Protein AF-A0A2B7ZWM8-F1 (afdb_monomer)

Foldseek 3Di:
DDDDPDDPQWDWAQQFDCVVPVVCPPPVQRIDTDGPVVNCVQQVNDNVRGHHDDGHDPPPD

Sequence (61 aa):
MLEKGKVKGQEWHHINNVKDHADMAGNPNNIEFVTKKEHLQKHGGNFKNKTTGSLKDRTKF

Mean predicted aligned error: 8.51 Å

pLDDT: mean 72.72, std 11.53, range [43.94, 86.94]

Radius of gyration: 12.29 Å; Cα contacts (8 Å, |Δi|>4): 68; chains: 1; bounding box: 21×32×25 Å

Secondary structure (DSSP, 8-state):
--SSSS-TTEEEEESS-TTT-GGGSS-GGGEEEEEHHHHHHHTTT-TTSPP----------

Solvent-accessible surface area (backbone atoms only — not comparable to full-atom values): 3912 Å² total; per-residue (Å²): 145,85,87,57,105,58,59,93,73,50,41,85,40,63,36,48,60,39,91,85,36,64,83,48,65,78,36,68,37,33,48,45,83,33,37,65,68,55,49,33,54,66,21,72,74,37,82,85,46,83,38,75,63,84,65,51,78,85,80,82,124

Structure (mmCIF, N/CA/C/O backbone):
data_AF-A0A2B7ZWM8-F1
#
_entry.id   AF-A0A2B7ZWM8-F1
#
loop_
_atom_site.group_PDB
_atom_site.id
_atom_site.type_symbol
_atom_site.label_atom_id
_atom_site.label_alt_id
_atom_site.label_comp_id
_atom_site.label_asym_id
_atom_site.label_entity_id
_atom_site.label_seq_id
_atom_site.pdbx_PDB_ins_code
_atom_site.Cartn_x
_atom_site.Cartn_y
_atom_site.Cartn_z
_atom_site.occupancy
_atom_site.B_iso_or_equiv
_atom_site.auth_seq_id
_atom_site.auth_comp_id
_atom_site.auth_asym_id
_atom_site.auth_atom_id
_atom_site.pdbx_PDB_model_num
ATOM 1 N N . MET A 1 1 ? -1.909 20.443 2.459 1.00 43.94 1 MET A N 1
ATOM 2 C CA . MET A 1 1 ? -1.531 19.025 2.659 1.00 43.94 1 MET A CA 1
ATOM 3 C C . MET A 1 1 ? -0.282 18.715 1.830 1.00 43.94 1 MET A C 1
ATOM 5 O O . MET A 1 1 ? -0.400 18.021 0.839 1.00 43.94 1 MET A O 1
ATOM 9 N N . LEU A 1 2 ? 0.890 19.287 2.149 1.00 46.41 2 LEU A N 1
ATOM 10 C CA . LEU A 1 2 ? 2.057 19.263 1.240 1.00 46.41 2 LEU A CA 1
ATOM 11 C C . LEU A 1 2 ? 3.407 19.454 1.976 1.00 46.41 2 LEU A C 1
ATOM 13 O O . LEU A 1 2 ? 4.145 20.374 1.668 1.00 46.41 2 LEU A O 1
ATOM 17 N N . GLU A 1 3 ? 3.758 18.608 2.947 1.00 48.59 3 GLU A N 1
ATOM 18 C CA . GLU A 1 3 ? 5.145 18.619 3.490 1.00 48.59 3 GLU A CA 1
ATOM 19 C C . GLU A 1 3 ? 5.772 17.232 3.645 1.00 48.59 3 GLU A C 1
ATOM 21 O O . GLU A 1 3 ? 6.985 17.080 3.743 1.00 48.59 3 GLU A O 1
ATOM 26 N N . LYS A 1 4 ? 4.966 16.175 3.600 1.00 50.47 4 LYS A N 1
ATOM 27 C CA . LYS A 1 4 ? 5.439 14.797 3.515 1.00 50.47 4 LYS A CA 1
ATOM 28 C C . LYS A 1 4 ? 4.574 14.157 2.450 1.00 50.47 4 LYS A C 1
ATOM 30 O O . LYS A 1 4 ? 3.356 14.276 2.539 1.00 50.47 4 LYS A O 1
ATOM 35 N N . GLY A 1 5 ? 5.152 13.474 1.465 1.00 56.19 5 GLY A N 1
ATOM 36 C CA . GLY A 1 5 ? 4.415 12.679 0.466 1.00 56.19 5 GLY A CA 1
ATOM 37 C C . GLY A 1 5 ? 3.640 11.492 1.068 1.00 56.19 5 GLY A C 1
ATOM 38 O O . GLY A 1 5 ? 3.509 10.450 0.445 1.00 56.19 5 GLY A O 1
ATOM 39 N N . LYS A 1 6 ? 3.195 11.611 2.320 1.00 54.88 6 LYS A N 1
ATOM 40 C CA . LYS A 1 6 ? 2.438 10.659 3.111 1.00 54.88 6 LYS A CA 1
ATOM 41 C C . LYS A 1 6 ? 1.257 11.412 3.703 1.00 54.88 6 LYS A C 1
ATOM 43 O O . LYS A 1 6 ? 1.424 12.276 4.563 1.00 54.88 6 LYS A O 1
ATOM 48 N N . VAL A 1 7 ? 0.066 11.062 3.249 1.00 65.06 7 VAL A N 1
ATOM 49 C CA . VAL A 1 7 ? -1.176 11.477 3.895 1.00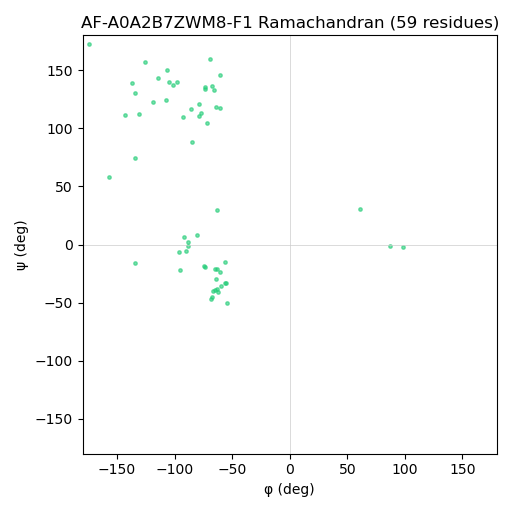 65.06 7 VAL A CA 1
ATOM 50 C C . VAL A 1 7 ? -1.320 10.675 5.187 1.00 65.06 7 VAL A C 1
ATOM 52 O O . VAL A 1 7 ? -1.091 9.464 5.213 1.00 65.06 7 VAL A O 1
ATOM 55 N N . LYS A 1 8 ? -1.662 11.347 6.288 1.00 71.56 8 LYS A N 1
ATOM 56 C CA . LYS A 1 8 ? -1.834 10.699 7.593 1.00 71.56 8 LYS A CA 1
ATOM 57 C C . LYS A 1 8 ? -2.951 9.649 7.491 1.00 71.56 8 LYS A C 1
ATOM 59 O O . LYS A 1 8 ? -4.091 10.002 7.221 1.00 71.56 8 LYS A O 1
ATOM 64 N N . GLY A 1 9 ? -2.615 8.375 7.708 1.00 72.19 9 GLY A N 1
ATOM 65 C CA . GLY A 1 9 ? -3.561 7.250 7.647 1.00 72.19 9 GLY A CA 1
ATOM 66 C C . GLY A 1 9 ? -3.565 6.451 6.337 1.00 72.19 9 GLY A C 1
ATOM 67 O O . GLY A 1 9 ? -4.277 5.451 6.259 1.00 72.19 9 GLY A O 1
ATOM 68 N N . GLN A 1 10 ? -2.761 6.843 5.342 1.00 78.56 10 GLN A N 1
ATOM 69 C CA . GLN A 1 10 ? -2.569 6.067 4.115 1.00 78.56 10 GLN A CA 1
ATOM 70 C C . GLN A 1 10 ? -1.246 5.294 4.150 1.00 78.56 10 GLN A C 1
ATOM 72 O O . GLN A 1 10 ? -0.204 5.809 4.562 1.00 78.56 10 GLN A O 1
ATOM 77 N N . GLU A 1 11 ? -1.305 4.048 3.701 1.00 79.44 11 GLU A N 1
ATOM 78 C CA . GLU A 1 11 ? -0.176 3.156 3.488 1.00 79.44 11 GLU A CA 1
ATOM 79 C C . GLU A 1 11 ? 0.081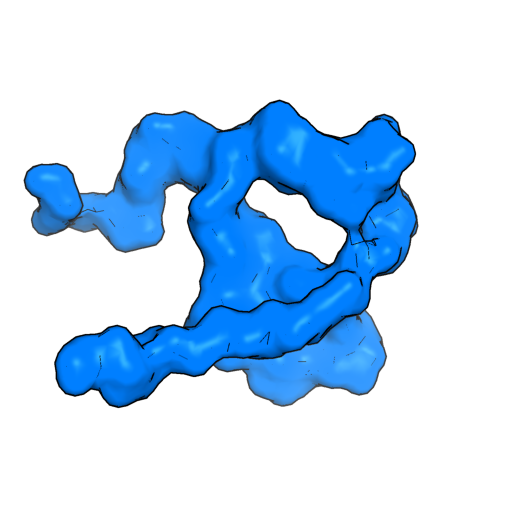 3.003 1.986 1.00 79.44 11 GLU A C 1
ATOM 81 O O . GLU A 1 11 ? -0.829 3.098 1.159 1.00 79.44 11 GLU A O 1
ATOM 86 N N . TRP A 1 12 ? 1.344 2.776 1.640 1.00 77.38 12 TRP A N 1
ATOM 87 C CA . TRP A 1 12 ? 1.754 2.492 0.272 1.00 77.38 12 TRP A CA 1
ATOM 88 C C . TRP A 1 12 ? 1.597 0.995 0.021 1.00 77.38 12 TRP A C 1
ATOM 90 O O . TRP A 1 12 ? 2.273 0.187 0.658 1.00 77.38 12 TRP A O 1
ATOM 100 N N . HIS A 1 13 ? 0.712 0.631 -0.899 1.00 82.19 13 HIS A N 1
ATOM 101 C CA . HIS A 1 13 ? 0.465 -0.748 -1.301 1.00 82.19 13 HIS A CA 1
ATOM 102 C C . HIS A 1 13 ? 1.041 -0.991 -2.694 1.00 82.19 13 HIS A C 1
ATOM 104 O O . HIS A 1 13 ? 0.715 -0.273 -3.638 1.00 82.19 13 HIS A O 1
ATOM 110 N N . HIS A 1 14 ? 1.913 -1.990 -2.824 1.00 82.31 14 HIS A N 1
ATOM 111 C CA . HIS A 1 14 ? 2.412 -2.412 -4.130 1.00 82.31 14 HIS A CA 1
ATOM 112 C C . HIS A 1 14 ? 1.353 -3.281 -4.812 1.00 82.31 14 HIS A C 1
ATOM 114 O O . HIS A 1 14 ? 0.958 -4.320 -4.284 1.00 82.31 14 HIS A O 1
ATOM 120 N N . ILE A 1 15 ? 0.905 -2.857 -5.992 1.00 78.94 15 ILE A N 1
ATOM 121 C CA . ILE A 1 15 ? -0.162 -3.521 -6.746 1.00 78.94 15 ILE A CA 1
ATOM 122 C C . ILE A 1 15 ? 0.317 -4.889 -7.236 1.00 78.94 15 ILE A C 1
ATOM 124 O O . ILE A 1 15 ? -0.400 -5.872 -7.063 1.00 78.94 15 ILE A O 1
ATOM 128 N N . ASN A 1 16 ? 1.532 -4.952 -7.788 1.00 75.12 16 ASN A N 1
ATOM 129 C CA . ASN A 1 16 ? 2.188 -6.182 -8.226 1.00 75.12 16 ASN A CA 1
ATOM 130 C C . ASN A 1 16 ? 3.434 -6.478 -7.387 1.00 75.12 16 ASN A C 1
ATOM 132 O O . ASN A 1 16 ? 4.180 -5.576 -6.992 1.00 75.12 16 ASN A O 1
ATOM 136 N N . ASN A 1 17 ? 3.658 -7.768 -7.129 1.00 68.25 17 ASN A N 1
ATOM 137 C CA . ASN A 1 17 ? 4.750 -8.250 -6.293 1.00 68.25 17 ASN A CA 1
ATOM 138 C C . ASN A 1 17 ? 6.125 -7.922 -6.896 1.00 68.25 17 ASN A C 1
ATOM 140 O O . ASN A 1 17 ? 6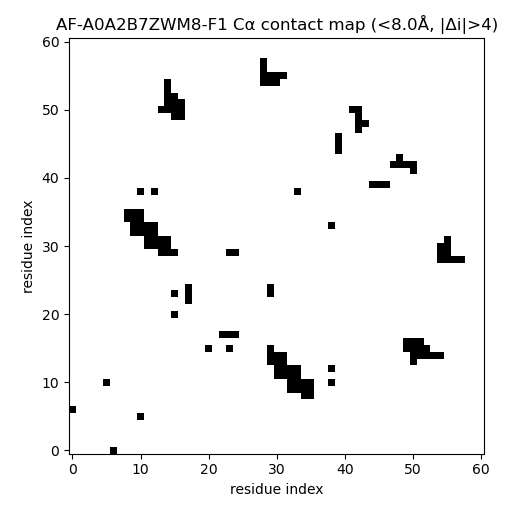.510 -8.439 -7.942 1.00 68.25 17 ASN A O 1
ATOM 144 N N . VAL A 1 18 ? 6.896 -7.128 -6.160 1.00 64.75 18 VAL A N 1
ATOM 145 C CA . VAL A 1 18 ? 8.249 -6.691 -6.523 1.00 64.75 18 VAL A CA 1
ATOM 146 C C . VAL A 1 18 ? 9.254 -7.851 -6.582 1.00 64.75 18 VAL A C 1
ATOM 148 O O . VAL A 1 18 ? 10.269 -7.748 -7.259 1.00 64.75 18 VAL A O 1
ATOM 151 N N . LYS A 1 19 ? 8.980 -8.984 -5.917 1.00 65.62 19 LYS A N 1
ATOM 152 C CA . LYS A 1 19 ? 9.887 -10.145 -5.902 1.00 65.62 19 LYS A CA 1
ATOM 153 C C . LYS A 1 19 ? 10.076 -10.784 -7.285 1.00 65.62 19 LYS A C 1
ATOM 155 O O . LYS A 1 19 ? 11.136 -11.346 -7.530 1.00 65.62 19 LYS A O 1
ATOM 160 N N . ASP A 1 20 ? 9.066 -10.704 -8.151 1.00 63.34 20 ASP A N 1
ATOM 161 C CA . ASP A 1 20 ? 9.118 -11.226 -9.528 1.00 63.34 20 ASP A CA 1
ATOM 162 C C . ASP A 1 20 ? 9.498 -10.129 -10.544 1.00 63.34 20 ASP A C 1
ATOM 164 O O . 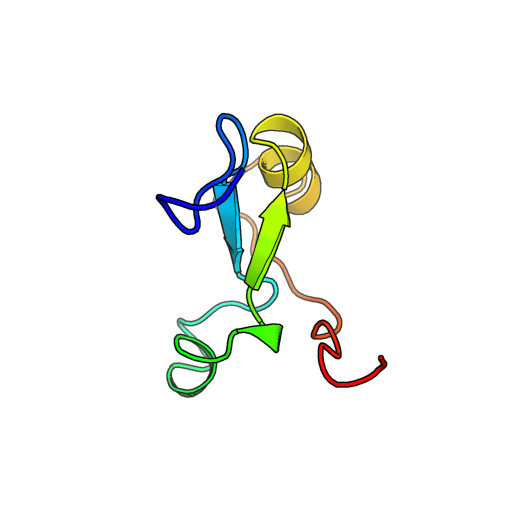ASP A 1 20 ? 10.044 -10.402 -11.607 1.00 63.34 20 ASP A O 1
ATOM 168 N N . HIS A 1 21 ? 9.276 -8.860 -10.178 1.00 61.72 21 HIS A N 1
ATOM 169 C CA . HIS A 1 21 ? 9.520 -7.692 -11.022 1.00 61.72 21 HIS A CA 1
ATOM 170 C C . HIS A 1 21 ? 10.249 -6.5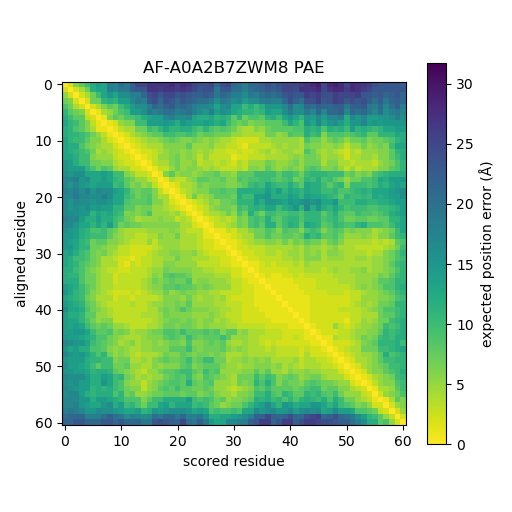96 -10.234 1.00 61.72 21 HIS A C 1
ATOM 172 O O . HIS A 1 21 ? 9.652 -5.588 -9.846 1.00 61.72 21 HIS A O 1
ATOM 178 N N . ALA A 1 22 ? 11.549 -6.791 -9.991 1.00 66.94 22 ALA A N 1
ATOM 179 C CA . ALA A 1 22 ? 12.383 -5.838 -9.251 1.00 66.94 22 ALA A CA 1
ATOM 180 C C . ALA A 1 22 ? 12.373 -4.429 -9.884 1.00 66.94 22 ALA A C 1
ATOM 182 O O . ALA A 1 22 ? 12.349 -3.432 -9.166 1.00 66.94 22 ALA A O 1
ATOM 183 N N . ASP A 1 23 ? 12.270 -4.346 -11.214 1.00 68.75 23 ASP A N 1
ATOM 184 C CA . ASP A 1 23 ? 12.120 -3.094 -11.972 1.00 68.75 23 ASP A CA 1
ATOM 185 C C . ASP A 1 23 ? 10.849 -2.300 -11.615 1.00 68.75 23 ASP A C 1
ATOM 187 O O . ASP A 1 23 ? 10.794 -1.079 -11.756 1.00 68.75 23 ASP A O 1
ATOM 191 N N . MET A 1 24 ? 9.813 -2.965 -11.094 1.00 64.69 24 MET A N 1
ATOM 192 C CA . MET A 1 24 ? 8.561 -2.317 -10.695 1.00 64.69 24 MET A CA 1
ATOM 193 C C . MET A 1 24 ? 8.577 -1.805 -9.248 1.00 64.69 24 MET A C 1
ATOM 195 O O . MET A 1 24 ? 7.589 -1.205 -8.819 1.00 64.69 24 MET A O 1
ATOM 199 N N . ALA A 1 25 ? 9.675 -2.000 -8.501 1.00 67.06 25 ALA A N 1
ATOM 200 C CA . ALA A 1 25 ? 9.842 -1.485 -7.137 1.00 67.06 25 ALA A CA 1
ATOM 201 C C . ALA A 1 25 ? 9.803 0.047 -7.089 1.00 67.06 25 ALA A C 1
ATOM 203 O O . ALA A 1 25 ? 9.218 0.639 -6.187 1.00 67.06 25 ALA A O 1
ATOM 204 N N . GLY A 1 26 ? 10.443 0.682 -8.074 1.00 69.62 26 GLY A N 1
ATOM 205 C CA . GLY A 1 26 ? 10.520 2.135 -8.189 1.00 69.62 26 GLY A CA 1
ATOM 206 C C . GLY A 1 26 ? 9.378 2.748 -8.993 1.00 69.62 26 GLY A C 1
ATOM 207 O O . GLY A 1 26 ? 9.306 3.970 -9.087 1.00 69.62 26 GLY A O 1
ATOM 208 N N . ASN A 1 27 ? 8.499 1.936 -9.593 1.00 75.06 27 ASN A N 1
ATOM 209 C CA . ASN A 1 27 ? 7.470 2.445 -10.489 1.00 75.06 27 ASN A CA 1
ATOM 210 C C . ASN A 1 27 ? 6.299 3.032 -9.679 1.00 75.06 27 ASN A C 1
ATOM 212 O O . ASN A 1 27 ? 5.532 2.269 -9.087 1.00 75.06 27 ASN A O 1
ATOM 216 N N . PRO A 1 28 ? 6.086 4.362 -9.682 1.00 75.94 28 PRO A N 1
ATOM 217 C CA . PRO A 1 28 ? 5.002 4.985 -8.924 1.00 75.94 28 PRO A CA 1
ATOM 218 C C . PRO A 1 28 ? 3.609 4.541 -9.396 1.00 75.94 28 PRO A C 1
ATOM 220 O O . PRO A 1 28 ? 2.651 4.616 -8.626 1.00 75.94 28 PRO A O 1
ATOM 223 N N . ASN A 1 29 ? 3.487 4.037 -10.628 1.00 79.56 29 ASN A N 1
ATOM 224 C CA . ASN A 1 29 ? 2.247 3.476 -11.169 1.00 79.56 29 ASN A CA 1
ATOM 225 C C . ASN A 1 29 ? 1.927 2.093 -10.574 1.00 79.56 29 ASN A C 1
ATOM 227 O O . ASN A 1 29 ? 0.778 1.658 -10.612 1.00 79.56 29 ASN A O 1
ATOM 231 N N . ASN A 1 30 ? 2.921 1.413 -9.993 1.00 78.62 30 ASN A N 1
ATOM 232 C CA . ASN A 1 30 ? 2.755 0.151 -9.270 1.00 78.62 30 ASN A CA 1
ATOM 233 C C . ASN A 1 30 ? 2.431 0.358 -7.782 1.00 78.62 30 ASN A C 1
ATOM 235 O O . ASN A 1 30 ? 2.310 -0.619 -7.046 1.00 78.62 30 ASN A O 1
ATOM 239 N N . ILE A 1 31 ? 2.290 1.608 -7.323 1.00 78.69 31 ILE A N 1
ATOM 240 C CA . ILE A 1 31 ? 2.013 1.914 -5.921 1.00 78.69 31 ILE A CA 1
ATOM 241 C C . ILE A 1 31 ? 0.680 2.654 -5.783 1.00 78.69 31 ILE A C 1
ATOM 243 O O . ILE A 1 31 ? 0.467 3.728 -6.357 1.00 78.69 31 ILE A O 1
ATOM 247 N N . GLU A 1 32 ? -0.221 2.082 -4.987 1.00 81.12 32 GLU A N 1
ATOM 248 C CA . GLU A 1 32 ? -1.508 2.665 -4.615 1.00 81.12 32 GLU A CA 1
ATOM 249 C C . GLU A 1 32 ? -1.451 3.177 -3.169 1.00 81.12 32 GLU A C 1
ATOM 251 O O . GLU A 1 32 ? -0.867 2.543 -2.291 1.00 81.12 32 GLU A O 1
ATOM 256 N N . PHE A 1 33 ? -2.058 4.336 -2.915 1.00 83.00 33 PHE A N 1
ATOM 257 C CA . PHE A 1 33 ? -2.238 4.843 -1.558 1.00 83.00 33 PHE A CA 1
ATOM 258 C C . PHE A 1 33 ? -3.595 4.400 -1.036 1.00 83.00 33 PHE A C 1
ATOM 260 O O . PHE A 1 33 ? -4.628 4.908 -1.469 1.00 83.00 33 PHE A O 1
ATOM 267 N N . VAL A 1 34 ? -3.586 3.482 -0.084 1.00 82.88 34 VAL A N 1
ATOM 268 C CA . VAL A 1 34 ? -4.798 2.898 0.497 1.00 82.88 34 VAL A CA 1
ATOM 269 C C . VAL A 1 34 ? -4.769 3.047 2.007 1.00 82.88 34 VAL A C 1
ATOM 271 O O . VAL A 1 34 ? -3.708 3.187 2.612 1.00 82.88 34 VAL A O 1
ATOM 274 N N . THR A 1 35 ? -5.924 3.022 2.659 1.00 85.62 35 THR A N 1
ATOM 275 C CA . THR A 1 35 ? -5.942 2.885 4.121 1.00 85.62 35 THR A CA 1
ATOM 276 C C . THR A 1 35 ? -5.483 1.485 4.533 1.00 85.62 35 THR A C 1
ATOM 278 O O . THR A 1 35 ? -5.5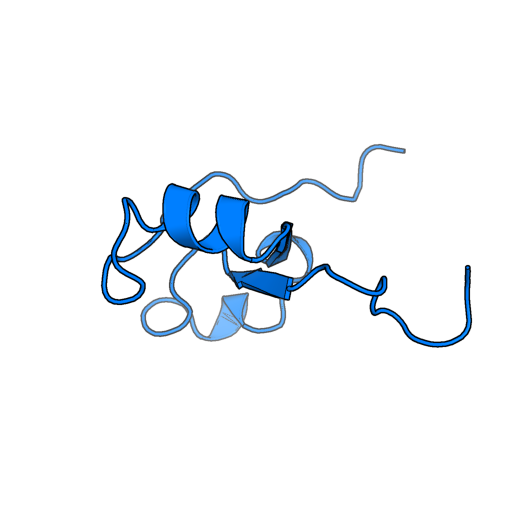98 0.531 3.766 1.00 85.62 35 THR A O 1
ATOM 281 N N . LYS A 1 36 ? -5.035 1.306 5.781 1.00 82.00 36 LYS A N 1
ATOM 282 C CA . LYS A 1 36 ? -4.641 -0.018 6.306 1.00 82.00 36 LYS A CA 1
ATOM 283 C C . LYS A 1 36 ? -5.740 -1.083 6.180 1.00 82.00 36 LYS A C 1
ATOM 285 O O . LYS A 1 36 ? -5.460 -2.264 5.974 1.00 82.00 36 LYS A O 1
ATOM 290 N N . LYS A 1 37 ? -7.006 -0.671 6.296 1.00 85.69 37 LYS A N 1
ATOM 291 C CA . LYS A 1 37 ? -8.163 -1.561 6.132 1.00 85.69 37 LYS A CA 1
ATOM 292 C C . LYS A 1 37 ? -8.304 -2.021 4.681 1.00 85.69 37 LYS A C 1
ATOM 294 O O . LYS A 1 37 ? -8.473 -3.211 4.438 1.00 85.69 37 LYS A O 1
ATOM 299 N N . GLU A 1 38 ? -8.209 -1.096 3.732 1.00 84.31 38 GLU A N 1
ATOM 300 C CA . GLU A 1 38 ? -8.241 -1.407 2.299 1.00 84.31 38 GLU A CA 1
ATOM 301 C C . GLU A 1 38 ? -7.029 -2.234 1.872 1.00 84.31 38 GLU A C 1
ATOM 303 O O . GLU A 1 38 ? -7.177 -3.190 1.120 1.00 84.31 38 GLU A O 1
ATOM 308 N N . HIS A 1 39 ? -5.851 -1.931 2.418 1.00 86.94 39 HIS A N 1
ATOM 309 C CA . HIS A 1 39 ? -4.631 -2.701 2.217 1.00 86.94 39 HIS A CA 1
ATOM 310 C C . HIS A 1 39 ? -4.852 -4.177 2.583 1.00 86.94 39 HIS A C 1
ATOM 312 O O . HIS A 1 39 ? -4.616 -5.069 1.771 1.00 86.94 39 HIS A O 1
ATOM 318 N N . LEU A 1 40 ? -5.408 -4.451 3.768 1.00 85.94 40 LEU A N 1
ATOM 319 C CA . LEU A 1 40 ? -5.730 -5.815 4.187 1.00 85.94 40 LEU A CA 1
ATOM 320 C C . LEU A 1 40 ? -6.791 -6.478 3.289 1.00 85.94 40 LEU A C 1
ATOM 322 O O . LEU A 1 40 ? -6.681 -7.667 2.992 1.00 85.94 40 LEU A O 1
ATOM 326 N N . GLN A 1 41 ? -7.801 -5.728 2.837 1.00 86.12 41 GLN A N 1
ATOM 327 C CA . GLN A 1 41 ? -8.831 -6.241 1.925 1.00 86.12 41 GLN A CA 1
ATOM 328 C C . GLN A 1 41 ? -8.272 -6.595 0.547 1.00 86.12 41 GLN A C 1
ATOM 330 O O . GLN A 1 41 ? -8.630 -7.635 0.003 1.00 86.12 41 GLN A O 1
ATOM 335 N N . LYS A 1 42 ? -7.358 -5.784 0.003 1.00 82.50 42 LYS A N 1
ATOM 336 C CA . LYS A 1 42 ? -6.640 -6.077 -1.250 1.00 82.50 42 LYS A CA 1
ATOM 337 C C . LYS A 1 42 ? -5.850 -7.377 -1.136 1.00 82.50 42 LYS A C 1
ATOM 339 O O . LYS A 1 42 ? -5.806 -8.157 -2.076 1.00 82.50 42 LYS A O 1
ATOM 344 N N . HIS A 1 43 ? -5.311 -7.640 0.049 1.00 85.75 43 HIS A N 1
ATOM 345 C CA . HIS A 1 43 ? -4.676 -8.900 0.416 1.00 85.75 43 HIS A CA 1
ATOM 346 C C . HIS A 1 43 ? -5.665 -10.019 0.813 1.00 85.75 43 HIS A C 1
ATOM 348 O O . HIS A 1 43 ? -5.245 -11.062 1.306 1.00 85.75 43 HIS A O 1
ATOM 354 N N . GLY A 1 44 ? -6.980 -9.850 0.652 1.00 84.31 44 GLY A N 1
ATOM 355 C CA . GLY A 1 44 ? -7.971 -10.877 0.994 1.00 84.31 44 GLY A CA 1
ATOM 356 C C . GLY A 1 44 ? -7.978 -11.272 2.477 1.00 84.31 44 GLY A C 1
ATOM 357 O O . GLY A 1 44 ? -8.224 -12.429 2.802 1.00 84.31 44 GLY A O 1
ATOM 358 N N . GLY A 1 45 ? -7.642 -10.347 3.382 1.00 85.25 45 GLY A N 1
ATOM 359 C CA . GLY A 1 45 ? -7.591 -10.608 4.824 1.00 85.25 45 GLY A CA 1
ATOM 360 C C . GLY A 1 45 ? -6.262 -11.170 5.337 1.00 85.25 45 GLY A C 1
ATOM 361 O O . GLY A 1 45 ? -6.121 -11.366 6.542 1.00 85.25 45 GLY A O 1
ATOM 362 N N . ASN A 1 46 ? -5.269 -11.401 4.470 1.00 82.75 46 ASN A N 1
ATOM 363 C CA . ASN A 1 46 ? -3.958 -11.911 4.872 1.00 82.75 46 ASN A CA 1
ATOM 364 C C . ASN A 1 46 ? -2.831 -11.275 4.049 1.00 82.75 46 ASN A C 1
ATOM 366 O O . ASN A 1 46 ? -2.662 -11.597 2.879 1.00 82.75 46 ASN A O 1
ATOM 370 N N . PHE A 1 47 ? -1.999 -10.436 4.677 1.00 80.12 47 PHE A N 1
ATOM 371 C CA . PHE A 1 47 ? -0.878 -9.736 4.025 1.00 80.12 47 PHE A CA 1
ATOM 372 C C . PHE A 1 47 ? 0.147 -10.648 3.322 1.00 80.12 47 PHE A C 1
ATOM 374 O O . PHE A 1 47 ? 0.942 -10.169 2.520 1.00 80.12 47 PHE A O 1
ATOM 381 N N . LYS A 1 48 ? 0.147 -11.962 3.592 1.00 81.06 48 LYS A N 1
ATOM 382 C CA . LYS A 1 48 ? 0.983 -12.932 2.864 1.00 81.06 48 LYS A CA 1
ATOM 383 C C . LYS A 1 48 ? 0.460 -13.241 1.459 1.00 81.06 48 LYS A C 1
ATOM 385 O O . LYS A 1 48 ? 1.211 -13.772 0.641 1.00 81.06 48 LYS A O 1
ATOM 390 N N . ASN A 1 49 ? -0.806 -12.940 1.181 1.00 80.94 49 ASN A N 1
ATOM 391 C CA . ASN A 1 49 ? -1.397 -13.146 -0.133 1.00 80.94 49 ASN A CA 1
ATOM 392 C C . ASN A 1 49 ? -0.751 -12.195 -1.134 1.00 80.94 49 ASN A C 1
ATOM 394 O O . ASN A 1 49 ? -0.549 -11.019 -0.844 1.00 80.94 49 ASN A O 1
ATOM 398 N N . LYS A 1 50 ? -0.423 -12.699 -2.320 1.00 78.12 50 LYS A N 1
ATOM 399 C CA . LYS A 1 50 ? 0.089 -11.850 -3.393 1.00 78.12 50 LYS A CA 1
ATOM 400 C C . LYS A 1 50 ? -1.065 -11.029 -3.956 1.00 78.12 50 LYS A C 1
ATOM 402 O O . LYS A 1 50 ? -2.136 -11.571 -4.212 1.00 78.12 50 LYS A O 1
ATOM 407 N N . THR A 1 51 ? -0.824 -9.745 -4.172 1.00 75.38 51 THR A N 1
ATOM 408 C CA . THR A 1 51 ? -1.715 -8.886 -4.943 1.00 75.38 51 THR A CA 1
ATOM 409 C C . THR A 1 51 ? -1.195 -8.776 -6.368 1.00 75.38 51 THR A C 1
ATOM 411 O O . THR A 1 51 ? 0.015 -8.734 -6.604 1.00 75.38 51 THR A O 1
ATOM 414 N N . THR A 1 52 ? -2.128 -8.798 -7.312 1.00 74.75 52 THR A N 1
ATOM 415 C CA . THR A 1 52 ? -1.889 -8.558 -8.735 1.00 74.75 52 THR A CA 1
ATOM 416 C C . THR A 1 52 ? -3.001 -7.661 -9.240 1.00 74.75 52 THR A C 1
ATOM 418 O O . THR A 1 52 ? -4.164 -7.857 -8.877 1.00 74.75 52 THR A O 1
ATOM 421 N N . GLY A 1 53 ? -2.675 -6.689 -10.080 1.00 73.38 53 GLY A N 1
ATOM 422 C CA . GLY A 1 53 ? -3.677 -5.768 -10.593 1.00 73.38 53 GLY A CA 1
ATOM 423 C C . GLY A 1 53 ? -3.133 -4.820 -11.646 1.00 73.38 53 GLY A C 1
ATOM 424 O O . GLY A 1 53 ? -1.931 -4.757 -11.909 1.00 73.38 53 GLY A O 1
ATOM 425 N N . SER A 1 54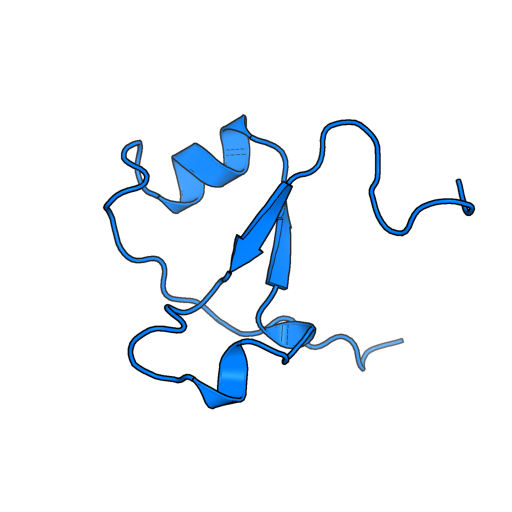 ? -4.046 -4.067 -12.250 1.00 76.19 54 SER A N 1
ATOM 426 C CA . SER A 1 54 ? -3.707 -3.050 -13.238 1.00 76.19 54 SER A CA 1
ATOM 427 C C . SER A 1 54 ? -2.910 -1.915 -12.596 1.00 76.19 54 SER A C 1
ATOM 429 O O . SER A 1 54 ? -3.289 -1.396 -11.544 1.00 76.19 54 SER A O 1
ATOM 431 N N . LEU A 1 55 ? -1.819 -1.515 -13.253 1.00 76.19 55 LEU A N 1
ATOM 432 C CA . LEU A 1 55 ? -1.044 -0.341 -12.861 1.00 76.19 55 LEU A CA 1
ATOM 433 C C . LEU A 1 55 ? -1.920 0.917 -12.931 1.00 76.19 55 LEU A C 1
ATOM 435 O O . LEU A 1 55 ? -2.792 1.045 -13.792 1.00 76.19 55 LEU A O 1
ATOM 439 N N . LYS A 1 56 ? -1.678 1.858 -12.021 1.00 73.12 56 LYS A N 1
ATOM 440 C CA . LYS A 1 56 ? -2.328 3.167 -12.040 1.00 73.12 56 LYS A CA 1
ATOM 441 C C . LYS A 1 56 ? -1.671 4.029 -13.104 1.00 73.12 56 LYS A C 1
ATOM 443 O O . LYS A 1 56 ? -0.520 4.413 -12.944 1.00 73.12 56 LYS A O 1
ATOM 448 N N . ASP A 1 57 ? -2.402 4.363 -14.159 1.00 69.44 57 ASP A N 1
ATOM 449 C CA . ASP A 1 57 ? -1.953 5.372 -15.114 1.00 69.44 57 ASP A CA 1
ATOM 450 C C . ASP A 1 57 ? -2.043 6.755 -14.459 1.00 69.44 57 ASP A C 1
ATOM 452 O O . ASP A 1 57 ? -3.133 7.282 -14.238 1.00 69.44 57 ASP A O 1
ATOM 456 N N . ARG A 1 58 ? -0.894 7.312 -14.069 1.00 68.06 58 ARG A N 1
ATOM 457 C CA . ARG A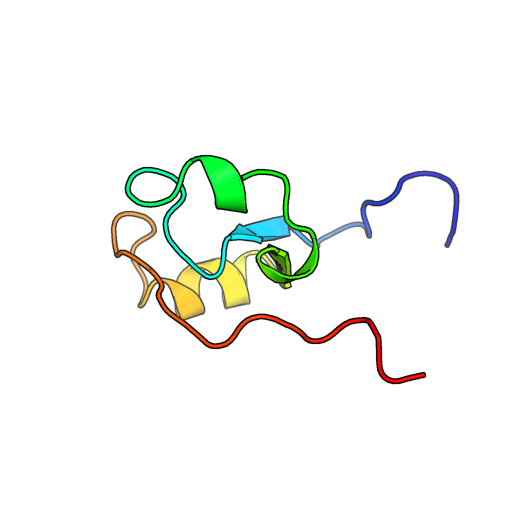 1 58 ? -0.802 8.643 -13.445 1.00 68.06 58 ARG A CA 1
ATOM 458 C C . ARG A 1 58 ? -0.572 9.763 -14.466 1.00 68.06 58 ARG A C 1
ATOM 460 O O . ARG A 1 58 ? -0.330 10.898 -14.074 1.00 68.06 58 ARG A O 1
ATOM 467 N N . THR A 1 59 ? -0.625 9.439 -15.756 1.00 60.81 59 THR A N 1
ATOM 468 C CA . THR A 1 59 ? -0.395 10.359 -16.879 1.00 60.81 59 THR A CA 1
ATOM 469 C C . THR A 1 59 ? -1.675 10.946 -17.465 1.00 60.81 59 THR A C 1
ATOM 471 O O . THR A 1 59 ? -1.597 11.855 -18.286 1.00 60.81 59 THR A O 1
ATOM 474 N N . LYS A 1 60 ? -2.852 10.493 -17.024 1.00 45.31 60 LYS A N 1
ATOM 475 C CA . LYS A 1 60 ? -4.132 11.127 -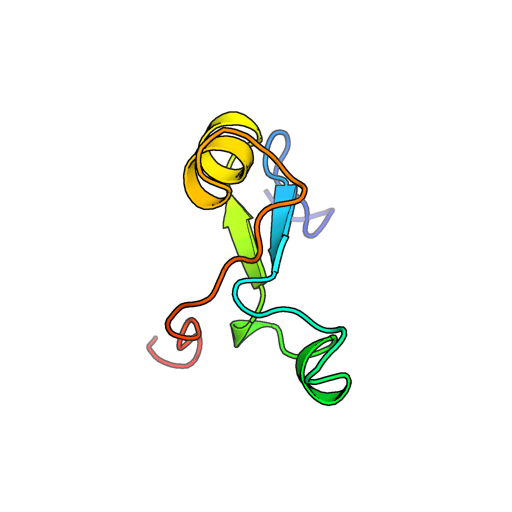17.357 1.00 45.31 60 LYS A CA 1
ATOM 476 C C . LYS A 1 60 ? -4.441 12.276 -16.391 1.00 45.31 60 LYS A C 1
ATOM 478 O O . LYS A 1 60 ? -5.093 12.059 -15.371 1.00 45.31 60 LYS A O 1
ATOM 483 N N . PHE A 1 61 ? -3.967 13.471 -16.735 1.00 46.81 61 PHE A N 1
ATOM 484 C CA . PHE A 1 61 ? -4.499 14.752 -16.262 1.00 46.81 61 PHE A CA 1
ATOM 485 C C . PHE A 1 61 ? -5.133 15.491 -17.437 1.00 46.81 61 PHE A C 1
ATOM 487 O O . PHE A 1 61 ? -4.561 15.402 -18.547 1.00 46.81 61 PHE A O 1
#

Nearest PDB structures (foldseek):
  8fm1-assembly6_K  TM=6.022E-01  e=1.199E+00  Pseudomonas syringae
  8fm1-assembly5_J  TM=5.530E-01  e=2.915E+00  Pseudomonas syringae